Protein AF-K2EY90-F1 (afdb_monomer_lite)

pLDDT: mean 75.86, std 21.67, range [33.44, 96.56]

Radius of gyration: 27.63 Å; chains: 1; bounding box: 55×66×58 Å

Sequence (105 aa):
MIDKLTTIESKIQQLKQKKERIQNQQALFLMKEAQKILKEEFSLETALNILRDSWAASSKAQRTEWTTRANSFPISAPKTHKKAKKHNPTPEQIGKAEIPVHDHH

Structure (mmCIF, N/CA/C/O backbone):
data_AF-K2EY90-F1
#
_entry.id   AF-K2EY90-F1
#
loop_
_atom_site.group_PDB
_atom_site.id
_atom_site.type_symbol
_atom_site.label_atom_id
_atom_site.label_alt_id
_atom_site.label_comp_id
_atom_site.label_asym_id
_atom_site.label_entity_id
_atom_site.label_seq_id
_atom_site.pdbx_PDB_ins_code
_atom_site.Cartn_x
_atom_site.Cartn_y
_atom_site.Cartn_z
_atom_site.occupancy
_atom_site.B_iso_or_equiv
_atom_site.auth_seq_id
_atom_site.auth_comp_id
_atom_site.auth_asym_id
_atom_site.auth_atom_id
_atom_site.pdbx_PDB_model_num
ATOM 1 N N . MET A 1 1 ? -26.462 -2.183 29.819 1.00 61.75 1 MET A N 1
ATOM 2 C CA . MET A 1 1 ? -24.987 -2.085 29.631 1.00 61.75 1 MET A CA 1
ATOM 3 C C . MET A 1 1 ? -24.513 -2.869 28.410 1.00 61.75 1 MET A C 1
ATOM 5 O O . MET A 1 1 ? -23.668 -2.356 27.689 1.00 61.75 1 MET A O 1
ATOM 9 N N . ILE A 1 2 ? -25.096 -4.040 28.133 1.00 73.44 2 ILE A N 1
ATOM 10 C CA . ILE A 1 2 ? -24.785 -4.885 26.967 1.00 73.44 2 ILE A CA 1
ATOM 11 C C . ILE A 1 2 ? -25.029 -4.156 25.630 1.00 73.44 2 ILE A C 1
ATOM 13 O O . ILE A 1 2 ? -24.171 -4.203 24.757 1.00 73.44 2 ILE A O 1
ATOM 17 N N . ASP A 1 3 ? -26.096 -3.360 25.511 1.00 80.69 3 ASP A N 1
ATOM 18 C CA . ASP A 1 3 ? -26.421 -2.638 24.261 1.00 80.69 3 ASP A CA 1
ATOM 19 C C . ASP A 1 3 ? -25.385 -1.577 23.863 1.00 80.69 3 ASP A C 1
ATOM 21 O O . ASP A 1 3 ? -25.163 -1.285 22.686 1.00 80.69 3 ASP A O 1
ATOM 25 N N . LYS A 1 4 ? -24.704 -0.987 24.854 1.00 88.25 4 LYS A N 1
ATOM 26 C CA . LYS A 1 4 ? -23.606 -0.046 24.593 1.00 88.25 4 LYS A CA 1
ATOM 27 C C . LYS A 1 4 ? -22.384 -0.789 24.060 1.00 88.25 4 LYS A C 1
ATOM 29 O O . LYS A 1 4 ? -21.709 -0.280 23.172 1.00 88.25 4 LYS A O 1
ATOM 34 N N . LEU A 1 5 ? -22.131 -1.989 24.578 1.00 89.12 5 LEU A N 1
ATOM 35 C CA . LEU A 1 5 ? -21.018 -2.834 24.164 1.00 89.12 5 LEU A CA 1
ATOM 36 C C . LEU A 1 5 ? -21.219 -3.357 22.733 1.00 89.12 5 LEU A C 1
ATOM 38 O O . LEU A 1 5 ? -20.313 -3.242 21.913 1.00 89.12 5 LEU A O 1
ATOM 42 N N . THR A 1 6 ? -22.427 -3.817 22.392 1.00 91.88 6 THR A N 1
ATOM 43 C CA . THR A 1 6 ? -22.765 -4.255 21.024 1.00 91.88 6 THR A CA 1
ATOM 44 C C . THR A 1 6 ? -22.672 -3.106 20.017 1.00 91.88 6 THR A C 1
ATOM 46 O O . THR A 1 6 ? -22.140 -3.274 18.919 1.00 91.88 6 THR A O 1
ATOM 49 N N . THR A 1 7 ? -23.101 -1.902 20.406 1.00 93.25 7 THR A N 1
ATOM 50 C CA . THR A 1 7 ? -22.961 -0.694 19.577 1.00 93.25 7 THR A CA 1
ATOM 51 C C . THR A 1 7 ? -21.492 -0.327 19.328 1.00 93.25 7 THR A C 1
ATOM 53 O O . THR A 1 7 ? -21.140 0.115 18.231 1.00 93.25 7 THR A O 1
ATOM 56 N N . ILE A 1 8 ? -20.623 -0.488 20.331 1.00 94.31 8 ILE A N 1
ATOM 57 C CA . ILE A 1 8 ? -19.180 -0.249 20.187 1.00 94.31 8 ILE A CA 1
ATOM 58 C C . ILE A 1 8 ? -18.565 -1.269 19.225 1.00 94.31 8 ILE A C 1
ATOM 60 O O . ILE A 1 8 ? -17.852 -0.863 18.309 1.00 94.31 8 ILE A O 1
ATOM 64 N N . GLU A 1 9 ? -18.887 -2.555 19.367 1.00 94.38 9 GLU A N 1
ATOM 65 C CA . GLU A 1 9 ? -18.360 -3.604 18.485 1.00 94.38 9 GLU A CA 1
ATOM 66 C C . GLU A 1 9 ? -18.768 -3.376 17.022 1.00 94.38 9 GLU A C 1
ATOM 68 O O . GLU A 1 9 ? -17.932 -3.405 16.118 1.00 94.38 9 GLU A O 1
ATOM 73 N N . SER A 1 10 ? -20.034 -3.021 16.786 1.00 95.12 10 SER A N 1
ATOM 74 C CA . SER A 1 10 ? -20.526 -2.665 15.451 1.00 95.12 10 SER A CA 1
ATOM 75 C C . SER A 1 10 ? -19.739 -1.495 14.839 1.00 95.12 10 SER A C 1
ATOM 77 O O . SER A 1 10 ? -19.313 -1.555 13.683 1.00 95.12 10 SER A O 1
ATOM 79 N N . LYS A 1 11 ? -19.454 -0.447 15.625 1.00 95.69 11 LYS A N 1
ATOM 80 C CA . LYS A 1 11 ? -18.620 0.678 15.169 1.00 95.69 11 LYS A CA 1
ATOM 81 C C . LYS A 1 11 ? -17.184 0.259 14.873 1.00 95.69 11 LYS A C 1
ATOM 83 O O . LYS A 1 11 ? -16.614 0.738 13.894 1.00 95.69 11 LYS A O 1
ATOM 88 N N . ILE A 1 12 ? -16.595 -0.628 15.674 1.00 95.69 12 ILE A N 1
ATOM 89 C CA . ILE A 1 12 ? -15.251 -1.162 15.420 1.00 95.69 12 ILE A CA 1
ATOM 90 C C . ILE A 1 12 ? -15.225 -1.901 14.079 1.00 95.69 12 ILE A C 1
ATOM 92 O O . ILE A 1 12 ? -14.327 -1.662 13.270 1.00 95.69 12 ILE A O 1
ATOM 96 N N . GLN A 1 13 ? -16.223 -2.743 13.805 1.00 96.56 13 GLN A N 1
ATOM 97 C CA . GLN A 1 13 ? -16.332 -3.445 12.526 1.00 96.56 13 GLN A CA 1
ATOM 98 C C . GLN A 1 13 ? -16.468 -2.477 11.346 1.00 96.56 13 GLN A C 1
ATOM 100 O O . GLN A 1 13 ? -15.726 -2.593 10.369 1.00 96.56 13 GLN A O 1
ATOM 105 N N . GLN A 1 14 ? -17.334 -1.467 11.457 1.00 95.62 14 GLN A N 1
ATOM 106 C CA . GLN A 1 14 ? -17.488 -0.440 10.421 1.00 95.62 14 GLN A CA 1
ATOM 107 C C . GLN A 1 14 ? -16.182 0.325 10.161 1.00 95.62 14 GLN A C 1
ATOM 109 O O . GLN A 1 14 ? -15.829 0.592 9.011 1.00 95.62 14 GLN A O 1
ATOM 114 N N . LEU A 1 15 ? -15.432 0.663 11.214 1.00 95.88 15 LEU A N 1
ATOM 115 C CA . LEU A 1 15 ? -14.141 1.338 11.079 1.00 95.88 15 LEU A CA 1
ATOM 116 C C . LEU A 1 15 ? -13.092 0.446 10.405 1.00 95.88 15 LEU A C 1
ATOM 118 O O . LEU A 1 15 ? -12.345 0.939 9.558 1.00 95.88 15 LEU A O 1
ATOM 122 N N . LYS A 1 16 ? -13.056 -0.854 10.723 1.00 94.25 16 LYS A N 1
ATOM 123 C CA . LYS A 1 16 ? -12.170 -1.826 10.060 1.00 94.25 16 LYS A CA 1
ATOM 124 C C . LYS A 1 16 ? -12.476 -1.929 8.564 1.00 94.25 16 LYS A C 1
ATOM 126 O O . LYS A 1 16 ? -11.566 -1.762 7.758 1.00 94.25 16 LYS A O 1
ATOM 131 N N . GLN A 1 17 ? -13.748 -2.085 8.197 1.00 95.12 17 GLN A N 1
ATOM 132 C CA . GLN A 1 17 ? -14.178 -2.129 6.793 1.00 95.12 17 GLN A CA 1
ATOM 133 C C . GLN A 1 17 ? -13.839 -0.832 6.049 1.00 95.12 17 GLN A C 1
ATOM 135 O O . GLN A 1 17 ? -13.352 -0.852 4.918 1.00 95.12 17 GLN A O 1
ATOM 140 N N . LYS A 1 18 ? -14.052 0.326 6.688 1.00 95.12 18 LYS A N 1
ATOM 141 C CA . LYS A 1 18 ? -13.691 1.620 6.099 1.00 95.12 18 LYS A CA 1
ATOM 142 C C . LYS A 1 18 ? -12.182 1.736 5.878 1.00 95.12 18 LYS A C 1
ATOM 144 O O . LYS A 1 18 ? -11.770 2.231 4.830 1.00 95.12 18 LYS A O 1
ATOM 149 N N . LYS A 1 19 ? -11.368 1.288 6.839 1.00 92.31 19 LYS A N 1
ATOM 150 C CA . LYS A 1 19 ? -9.904 1.269 6.722 1.00 92.31 19 LYS A CA 1
ATOM 151 C C . LYS A 1 19 ? -9.466 0.412 5.536 1.00 92.31 19 LYS A C 1
ATOM 153 O O . LYS A 1 19 ? -8.721 0.901 4.694 1.00 92.31 19 LYS A O 1
ATOM 158 N N . GLU A 1 20 ? -9.971 -0.812 5.445 1.00 93.81 20 GLU A N 1
ATOM 159 C CA . GLU A 1 20 ? -9.660 -1.734 4.350 1.00 93.81 20 GLU A CA 1
ATOM 160 C C . GLU A 1 20 ? -10.039 -1.139 2.988 1.00 93.81 20 GLU A C 1
ATOM 162 O O . GLU A 1 20 ? -9.228 -1.113 2.065 1.00 93.81 20 GLU A O 1
ATOM 167 N N . ARG A 1 21 ? -11.237 -0.552 2.874 1.00 94.44 21 ARG A N 1
ATOM 168 C CA . ARG A 1 21 ? -11.671 0.118 1.642 1.00 94.44 21 ARG A CA 1
ATOM 169 C C . ARG A 1 21 ? -10.712 1.229 1.214 1.00 94.44 21 ARG A C 1
ATOM 171 O O . ARG A 1 21 ? -10.403 1.333 0.030 1.00 94.44 21 ARG A O 1
ATOM 178 N N . ILE A 1 22 ? -10.259 2.060 2.154 1.00 92.81 22 ILE A N 1
ATOM 179 C CA . ILE A 1 22 ? -9.307 3.143 1.867 1.00 92.81 22 ILE A CA 1
ATOM 180 C C . ILE A 1 22 ? -7.969 2.563 1.399 1.00 92.81 22 ILE A C 1
ATOM 182 O O . ILE A 1 22 ? -7.430 3.023 0.395 1.00 92.81 22 ILE A O 1
ATOM 186 N N . GLN A 1 23 ? -7.465 1.530 2.077 1.00 88.88 23 GLN A N 1
ATOM 187 C CA . GLN A 1 23 ? -6.217 0.861 1.699 1.00 88.88 23 GLN A CA 1
ATOM 188 C C . GLN A 1 23 ? -6.305 0.263 0.289 1.00 88.88 23 GLN A C 1
ATOM 190 O O . GLN A 1 23 ? -5.406 0.475 -0.522 1.00 88.88 23 GLN A O 1
ATOM 195 N N . ASN A 1 24 ? -7.421 -0.385 -0.051 1.00 91.06 24 ASN A N 1
ATOM 196 C CA . ASN A 1 24 ? -7.652 -0.935 -1.388 1.00 91.06 24 ASN A CA 1
ATOM 197 C C . ASN A 1 24 ? -7.702 0.160 -2.461 1.00 91.06 24 ASN A C 1
ATOM 199 O O . ASN A 1 24 ? -7.116 0.011 -3.531 1.00 91.06 24 ASN A O 1
ATOM 203 N N . GLN A 1 25 ? -8.360 1.289 -2.182 1.00 93.19 25 GLN A N 1
ATOM 204 C CA . GLN A 1 25 ? -8.391 2.427 -3.106 1.00 93.19 25 GLN A CA 1
ATOM 205 C C . GLN A 1 25 ? -6.996 3.016 -3.344 1.00 93.19 25 GLN A C 1
ATOM 207 O O . GLN A 1 25 ? -6.658 3.345 -4.481 1.00 93.19 25 GLN A O 1
ATOM 212 N N . GLN A 1 26 ? -6.177 3.117 -2.297 1.00 88.94 26 GLN A N 1
ATOM 213 C CA . GLN A 1 26 ? -4.794 3.580 -2.407 1.00 88.94 26 GLN A CA 1
ATOM 214 C C . GLN A 1 26 ? -3.930 2.601 -3.206 1.00 88.94 26 GLN A C 1
ATOM 216 O O . GLN A 1 26 ? -3.207 3.028 -4.103 1.00 88.94 26 GLN A O 1
ATOM 221 N N . ALA A 1 27 ? -4.044 1.298 -2.939 1.00 88.62 27 ALA A N 1
ATOM 222 C CA . ALA A 1 27 ? -3.324 0.268 -3.683 1.00 88.62 27 ALA A CA 1
ATOM 223 C C . ALA A 1 27 ? -3.683 0.295 -5.177 1.00 88.62 27 ALA A C 1
ATOM 225 O O . ALA A 1 27 ? -2.795 0.299 -6.026 1.00 88.62 27 ALA A O 1
ATOM 226 N N . LEU A 1 28 ? -4.975 0.409 -5.506 1.00 90.69 28 LEU A N 1
ATOM 227 C CA . LEU A 1 28 ? -5.437 0.545 -6.890 1.00 90.69 28 LEU A CA 1
ATOM 228 C C . LEU A 1 28 ? -4.889 1.803 -7.566 1.00 90.69 28 LEU A C 1
ATOM 230 O O . LEU A 1 28 ? -4.527 1.757 -8.740 1.00 90.69 28 LEU A O 1
ATOM 234 N N . PHE A 1 29 ? -4.837 2.926 -6.848 1.00 90.56 29 PHE A N 1
ATOM 235 C CA . PHE A 1 29 ? -4.263 4.159 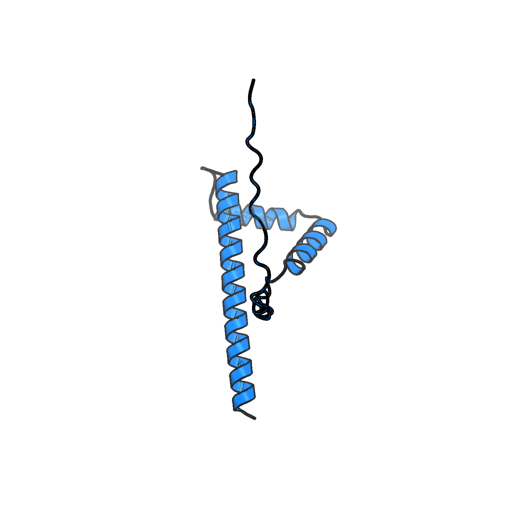-7.377 1.00 90.56 29 PHE A CA 1
ATOM 236 C C . PHE A 1 29 ? -2.772 3.987 -7.690 1.00 90.56 29 PHE A C 1
ATOM 238 O O . PHE A 1 29 ? -2.351 4.261 -8.810 1.00 90.56 29 PHE A O 1
ATOM 245 N N . LEU A 1 30 ? -1.996 3.457 -6.743 1.00 87.56 30 LEU A N 1
ATOM 246 C CA . LEU A 1 30 ? -0.566 3.205 -6.930 1.00 87.56 30 LEU A CA 1
ATOM 247 C C . LEU A 1 30 ? -0.297 2.232 -8.080 1.00 87.56 30 LEU A C 1
ATOM 249 O O . LEU A 1 30 ? 0.606 2.466 -8.877 1.00 87.56 30 LEU A O 1
ATOM 253 N N . MET A 1 31 ? -1.107 1.181 -8.211 1.00 87.44 31 MET A N 1
ATOM 254 C CA . MET A 1 31 ? -0.993 0.221 -9.307 1.00 87.44 31 MET A CA 1
ATOM 255 C C . MET A 1 31 ? -1.223 0.884 -10.668 1.00 87.44 31 MET A C 1
ATOM 257 O O . MET A 1 31 ? -0.464 0.641 -11.601 1.00 87.44 31 MET A O 1
ATOM 261 N N . LYS A 1 32 ? -2.226 1.765 -10.780 1.00 90.00 32 LYS A N 1
ATOM 262 C CA . LYS A 1 32 ? -2.469 2.533 -12.010 1.00 90.00 32 LYS A CA 1
ATOM 263 C C . LYS A 1 32 ? -1.305 3.459 -12.346 1.00 90.00 32 LYS A C 1
ATOM 265 O O . LYS A 1 32 ? -0.960 3.583 -13.515 1.00 90.00 32 LYS A O 1
ATOM 270 N N . GLU A 1 33 ? -0.699 4.101 -11.352 1.00 90.25 33 GLU A N 1
ATOM 271 C CA . GLU A 1 33 ? 0.479 4.944 -11.579 1.00 90.25 33 GLU A CA 1
ATOM 272 C C . GLU A 1 33 ? 1.698 4.115 -12.002 1.00 90.25 33 GLU A C 1
ATOM 274 O O . GLU A 1 33 ? 2.357 4.460 -12.980 1.00 90.25 33 GLU A O 1
ATOM 279 N N . ALA A 1 34 ? 1.947 2.972 -11.359 1.00 88.06 34 ALA A N 1
ATOM 280 C CA . ALA A 1 34 ? 2.997 2.044 -11.777 1.00 88.06 34 ALA A CA 1
ATOM 281 C C . ALA A 1 34 ? 2.780 1.559 -13.221 1.00 88.06 34 ALA A C 1
ATOM 283 O O . ALA A 1 34 ? 3.715 1.561 -14.019 1.00 88.06 34 ALA A O 1
ATOM 284 N N . GLN A 1 35 ? 1.538 1.230 -13.588 1.00 89.00 35 GLN A N 1
ATOM 285 C CA . GLN A 1 35 ? 1.178 0.856 -14.954 1.00 89.00 35 GLN A CA 1
ATOM 286 C C . GLN A 1 35 ? 1.416 1.995 -15.952 1.00 89.00 35 GLN A C 1
ATOM 288 O O . GLN A 1 35 ? 1.904 1.747 -17.047 1.00 89.00 35 GLN A O 1
ATOM 293 N N . LYS A 1 36 ? 1.126 3.252 -15.600 1.00 91.25 36 LYS A N 1
ATOM 294 C CA . LYS A 1 36 ? 1.423 4.399 -16.477 1.00 91.25 36 LYS A CA 1
ATOM 295 C C . LYS A 1 36 ? 2.921 4.597 -16.702 1.00 91.25 36 LYS A C 1
ATOM 297 O O . LYS A 1 36 ? 3.316 4.967 -17.804 1.00 91.25 36 LYS A O 1
ATOM 302 N N . ILE A 1 37 ? 3.731 4.388 -15.664 1.00 89.06 37 ILE A N 1
ATOM 303 C CA . ILE A 1 37 ? 5.188 4.561 -15.723 1.00 89.06 37 ILE A CA 1
ATOM 304 C C . ILE A 1 37 ? 5.819 3.451 -16.566 1.00 89.06 37 ILE A C 1
ATOM 306 O O . ILE A 1 37 ? 6.629 3.737 -17.444 1.00 89.06 37 ILE A O 1
ATOM 310 N N . LEU A 1 38 ? 5.428 2.200 -16.312 1.00 86.62 38 LEU A N 1
ATOM 311 C CA . LEU A 1 38 ? 6.026 1.018 -16.938 1.00 86.62 38 LEU A CA 1
ATOM 312 C C . LEU A 1 38 ? 5.381 0.652 -18.286 1.00 86.62 38 LEU A C 1
ATOM 314 O O . LEU A 1 38 ? 5.997 -0.040 -19.088 1.00 86.62 38 LEU A O 1
ATOM 318 N N . LYS A 1 39 ? 4.174 1.158 -18.570 1.00 89.88 39 LYS A N 1
ATOM 319 C CA . LYS A 1 39 ? 3.413 0.945 -19.812 1.00 89.88 39 LYS A CA 1
ATOM 320 C C . LYS A 1 39 ? 3.293 -0.541 -20.171 1.00 89.88 39 LYS A C 1
ATOM 322 O O . LYS A 1 39 ? 2.625 -1.279 -19.456 1.00 89.88 39 LYS A O 1
ATOM 327 N N . GLU A 1 40 ? 3.903 -0.955 -21.279 1.00 87.50 40 GLU A N 1
ATOM 328 C CA . GLU A 1 40 ? 3.853 -2.317 -21.824 1.00 87.50 40 GLU A CA 1
ATOM 329 C C . GLU A 1 40 ? 4.697 -3.302 -21.004 1.00 87.50 40 GLU A C 1
ATOM 331 O O . GLU A 1 40 ? 4.359 -4.477 -20.929 1.00 87.50 40 GLU A O 1
ATOM 336 N N . GLU A 1 41 ? 5.715 -2.806 -20.294 1.00 86.00 41 GLU A N 1
ATOM 337 C CA . GLU A 1 41 ? 6.565 -3.591 -19.387 1.00 86.00 41 GLU A CA 1
ATOM 338 C C . GLU A 1 41 ? 5.926 -3.773 -18.000 1.00 86.00 41 GLU A C 1
ATOM 340 O O . GLU A 1 41 ? 6.523 -4.329 -17.070 1.00 86.00 41 GLU A O 1
ATOM 345 N N . PHE A 1 42 ? 4.707 -3.257 -17.810 1.00 87.81 42 PHE A N 1
ATOM 346 C CA . PHE A 1 42 ? 3.999 -3.436 -16.559 1.00 87.81 42 PHE A CA 1
ATOM 347 C C . PHE A 1 42 ? 3.561 -4.891 -16.397 1.00 87.81 42 PHE A C 1
ATOM 349 O O . PHE A 1 42 ? 2.724 -5.407 -17.135 1.00 87.81 42 PHE A O 1
ATOM 356 N N . SER A 1 43 ? 4.027 -5.507 -15.317 1.00 89.06 43 SER A N 1
ATOM 357 C CA . SER A 1 43 ? 3.398 -6.685 -14.739 1.00 89.06 43 SER A CA 1
ATOM 358 C C . SER A 1 43 ? 3.194 -6.458 -13.243 1.00 89.06 43 SER A C 1
ATOM 360 O O . SER A 1 43 ? 3.923 -5.689 -12.604 1.00 89.06 43 SER A O 1
ATOM 362 N N . LEU A 1 44 ? 2.200 -7.135 -12.664 1.00 84.81 44 LEU A N 1
ATOM 363 C CA . LEU A 1 44 ? 1.978 -7.088 -11.218 1.00 84.81 44 LEU A CA 1
ATOM 364 C C . LEU A 1 44 ? 3.223 -7.566 -10.457 1.00 84.81 44 LEU A C 1
ATOM 366 O O . LEU A 1 4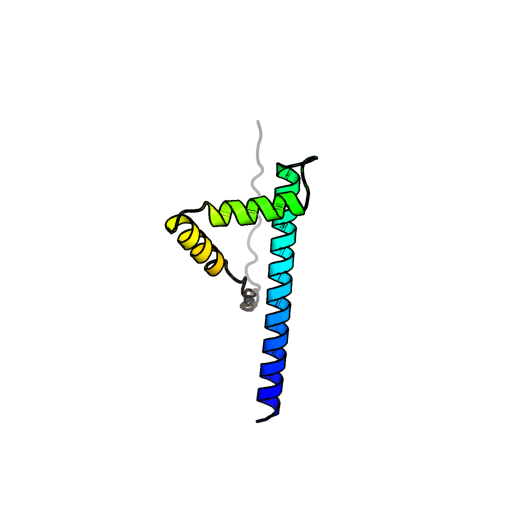4 ? 3.596 -6.972 -9.449 1.00 84.81 44 LEU A O 1
ATOM 370 N N . GLU A 1 45 ? 3.885 -8.603 -10.968 1.00 90.12 45 GLU A N 1
ATOM 371 C CA . GLU A 1 45 ? 5.117 -9.143 -10.399 1.00 90.12 45 GLU A CA 1
ATOM 372 C C . GLU A 1 45 ? 6.248 -8.106 -10.410 1.00 90.12 45 GLU A C 1
ATOM 374 O O . GLU A 1 45 ? 6.877 -7.872 -9.378 1.00 90.12 45 GLU A O 1
ATOM 379 N N . THR A 1 46 ? 6.446 -7.404 -11.528 1.00 86.81 46 THR A N 1
ATOM 380 C CA . THR A 1 46 ? 7.438 -6.326 -11.648 1.00 86.81 46 THR A CA 1
ATOM 381 C C . THR A 1 46 ? 7.162 -5.209 -10.641 1.00 86.81 46 THR A C 1
ATOM 383 O O . THR A 1 46 ? 8.073 -4.767 -9.944 1.00 86.81 46 THR A O 1
ATOM 386 N N . ALA A 1 47 ? 5.904 -4.776 -10.504 1.00 87.25 47 ALA A N 1
ATOM 387 C CA . ALA A 1 47 ? 5.532 -3.735 -9.546 1.00 87.25 47 ALA A CA 1
ATOM 388 C C . ALA A 1 47 ? 5.797 -4.156 -8.089 1.00 87.25 47 ALA A C 1
ATOM 390 O O . ALA A 1 47 ? 6.325 -3.368 -7.301 1.00 87.25 47 ALA A O 1
ATOM 391 N N . LEU A 1 48 ? 5.470 -5.402 -7.731 1.00 89.25 48 LEU A N 1
ATOM 392 C CA . LEU A 1 48 ? 5.730 -5.944 -6.394 1.00 89.25 48 LEU A CA 1
ATOM 393 C C . LEU A 1 48 ? 7.230 -6.076 -6.108 1.00 89.25 48 LEU A C 1
ATOM 395 O O . LEU A 1 48 ? 7.674 -5.714 -5.016 1.00 89.25 48 LEU A O 1
ATOM 399 N N . ASN A 1 49 ? 8.012 -6.531 -7.088 1.00 91.94 49 ASN A N 1
ATOM 400 C CA . ASN A 1 49 ? 9.465 -6.625 -6.970 1.00 91.94 49 ASN A CA 1
ATOM 401 C C . ASN A 1 49 ? 10.097 -5.242 -6.782 1.00 91.94 49 ASN A C 1
ATOM 403 O O . ASN A 1 49 ? 10.865 -5.059 -5.842 1.00 91.94 49 ASN A O 1
ATOM 407 N N . ILE A 1 50 ? 9.693 -4.235 -7.565 1.00 89.62 50 ILE A N 1
ATOM 408 C CA . ILE A 1 50 ? 10.175 -2.855 -7.394 1.00 89.62 50 ILE A CA 1
ATOM 409 C C . ILE A 1 50 ? 9.870 -2.336 -5.988 1.00 89.62 50 ILE A C 1
ATOM 411 O O . ILE A 1 50 ? 10.746 -1.743 -5.361 1.00 89.62 50 ILE A O 1
ATOM 415 N N . LEU A 1 51 ? 8.659 -2.553 -5.465 1.00 89.31 51 LEU A N 1
ATOM 416 C CA . LEU A 1 51 ? 8.296 -2.111 -4.113 1.00 89.31 51 LEU A CA 1
ATOM 417 C C . LEU A 1 51 ? 9.162 -2.782 -3.042 1.00 89.31 51 LEU A C 1
ATOM 419 O O . LEU A 1 51 ? 9.679 -2.103 -2.149 1.00 89.31 51 LEU A O 1
ATOM 423 N N . ARG A 1 52 ? 9.341 -4.104 -3.140 1.00 93.19 52 ARG A N 1
ATOM 424 C CA . ARG A 1 52 ? 10.180 -4.881 -2.222 1.00 93.19 52 ARG A CA 1
ATOM 425 C C . ARG A 1 52 ? 11.626 -4.400 -2.263 1.00 93.19 52 ARG A C 1
ATOM 427 O O . ARG A 1 52 ? 12.211 -4.128 -1.215 1.00 93.19 52 ARG A O 1
ATOM 434 N N . ASP A 1 53 ? 12.180 -4.274 -3.459 1.00 94.56 53 ASP A N 1
ATOM 435 C CA . ASP A 1 53 ? 13.588 -3.961 -3.663 1.00 94.56 53 ASP A CA 1
ATOM 436 C C . ASP A 1 53 ? 13.871 -2.501 -3.281 1.00 94.56 53 ASP A C 1
ATOM 438 O O . ASP A 1 53 ? 14.855 -2.224 -2.598 1.00 94.56 53 ASP A O 1
ATOM 442 N N . SER A 1 54 ? 12.950 -1.579 -3.584 1.00 92.44 54 SER A N 1
ATOM 443 C CA . SER A 1 54 ? 13.020 -0.180 -3.136 1.00 92.44 54 SER A CA 1
ATOM 444 C C . SER A 1 54 ? 13.010 -0.071 -1.613 1.00 92.44 54 SER A C 1
ATOM 446 O O . SER A 1 54 ? 13.766 0.713 -1.039 1.00 92.44 54 SER A O 1
ATOM 448 N N . TRP A 1 55 ? 12.186 -0.870 -0.929 1.00 92.88 55 TRP A N 1
ATOM 449 C CA . TRP A 1 55 ? 12.177 -0.904 0.532 1.00 92.88 55 TRP A CA 1
ATOM 450 C C . TRP A 1 55 ? 13.472 -1.495 1.099 1.00 92.88 55 TRP A C 1
ATOM 452 O O . TRP A 1 55 ? 14.046 -0.932 2.033 1.00 92.88 55 TRP A O 1
ATOM 462 N N . ALA A 1 56 ? 13.962 -2.596 0.532 1.00 94.81 56 ALA A N 1
ATOM 463 C CA . ALA A 1 56 ? 15.192 -3.245 0.977 1.00 94.81 56 ALA A CA 1
ATOM 464 C C . ALA A 1 56 ? 16.430 -2.352 0.779 1.00 94.81 56 ALA A C 1
ATOM 466 O O . ALA A 1 56 ? 17.258 -2.249 1.685 1.00 94.81 56 ALA A O 1
ATOM 467 N N . ALA A 1 57 ? 16.519 -1.667 -0.363 1.00 95.38 57 ALA A N 1
ATOM 468 C CA . ALA A 1 57 ? 17.621 -0.773 -0.714 1.00 95.38 57 ALA A CA 1
ATOM 469 C C . ALA A 1 57 ? 17.559 0.589 -0.000 1.00 95.38 57 ALA A C 1
ATOM 471 O O . ALA A 1 57 ? 18.550 1.317 0.040 1.00 95.38 57 ALA A O 1
ATOM 472 N N . SER A 1 58 ? 16.409 0.956 0.569 1.00 94.56 58 SER A N 1
ATOM 473 C CA . SER A 1 58 ? 16.245 2.254 1.220 1.00 94.56 58 SER A CA 1
ATOM 474 C C . SER A 1 58 ? 17.038 2.383 2.528 1.00 94.56 58 SER A C 1
ATOM 476 O O . SER A 1 58 ? 17.130 1.476 3.370 1.00 94.56 58 SER A O 1
ATOM 478 N N . SER A 1 59 ? 17.579 3.580 2.746 1.00 95.44 59 SER A N 1
ATOM 479 C CA . SER A 1 59 ? 18.256 3.934 3.992 1.00 95.44 59 SER A CA 1
ATOM 480 C C . SER A 1 59 ? 17.288 3.941 5.183 1.00 95.44 59 SER A C 1
ATOM 482 O O . SER A 1 59 ? 16.065 4.043 5.041 1.00 95.44 59 SER A O 1
ATOM 484 N N . LYS A 1 60 ? 17.831 3.873 6.404 1.00 94.50 60 LYS A N 1
ATOM 485 C CA . LYS A 1 60 ? 17.028 3.998 7.632 1.00 94.50 60 LYS A CA 1
ATOM 486 C C . LYS A 1 60 ? 16.276 5.335 7.689 1.00 94.50 60 LYS A C 1
ATOM 488 O O . LYS A 1 60 ? 15.127 5.365 8.128 1.00 94.50 60 LYS A O 1
ATOM 493 N N . ALA A 1 61 ? 16.898 6.418 7.218 1.00 94.44 61 ALA A N 1
ATOM 494 C CA . ALA A 1 61 ? 16.279 7.740 7.158 1.00 94.44 61 ALA A CA 1
ATOM 495 C C . ALA A 1 61 ? 15.063 7.749 6.220 1.00 94.44 61 ALA A C 1
ATOM 497 O O . ALA A 1 61 ? 13.980 8.146 6.641 1.00 94.44 61 ALA A O 1
ATOM 498 N N . GLN A 1 62 ? 15.207 7.204 5.007 1.00 93.94 62 GLN A N 1
ATOM 499 C CA . GLN A 1 62 ? 14.109 7.098 4.038 1.00 93.94 62 GLN A CA 1
ATOM 500 C C . GLN A 1 62 ? 12.951 6.250 4.574 1.00 93.94 62 GLN A C 1
ATOM 502 O O . GLN A 1 62 ? 11.803 6.680 4.522 1.00 93.94 62 GLN A O 1
ATOM 507 N N . ARG A 1 63 ? 13.231 5.088 5.180 1.00 93.56 63 ARG A N 1
ATOM 508 C CA . ARG A 1 63 ? 12.173 4.256 5.787 1.00 93.56 63 ARG A CA 1
ATOM 509 C C . ARG A 1 63 ? 11.445 4.971 6.912 1.00 93.56 63 ARG A C 1
ATOM 511 O O . ARG A 1 63 ? 10.225 4.861 7.019 1.00 93.56 63 ARG A O 1
ATOM 518 N N . THR A 1 64 ? 12.179 5.709 7.742 1.00 93.12 64 THR A N 1
ATOM 519 C CA . THR A 1 64 ? 11.596 6.478 8.848 1.00 93.12 64 THR A CA 1
ATOM 520 C C . THR A 1 64 ? 10.708 7.597 8.313 1.00 93.12 64 THR A C 1
ATOM 522 O O . THR A 1 64 ? 9.581 7.766 8.779 1.00 93.12 64 THR A O 1
ATOM 525 N N . GLU A 1 65 ? 11.171 8.315 7.291 1.00 93.56 65 GLU A N 1
ATOM 526 C CA . GLU A 1 65 ? 10.401 9.360 6.622 1.00 93.56 65 GLU A CA 1
ATOM 527 C C . GLU A 1 65 ? 9.118 8.796 6.000 1.00 93.56 65 GLU A C 1
ATOM 529 O O . GLU A 1 65 ? 8.030 9.310 6.260 1.00 93.56 65 GLU A O 1
ATOM 534 N N . TRP A 1 66 ? 9.213 7.714 5.226 1.00 90.62 66 TRP A N 1
ATOM 535 C CA . TRP A 1 66 ? 8.057 7.092 4.578 1.00 90.62 66 TRP A CA 1
ATOM 536 C C . TRP A 1 66 ? 7.050 6.561 5.595 1.00 90.62 66 TRP A C 1
ATOM 538 O O . TRP A 1 66 ? 5.852 6.787 5.441 1.00 90.62 66 TRP A O 1
ATOM 548 N N . THR A 1 67 ? 7.528 5.932 6.671 1.00 90.06 67 THR A N 1
ATOM 549 C CA . THR A 1 67 ? 6.671 5.455 7.767 1.00 90.06 67 THR A CA 1
ATOM 550 C C . THR A 1 67 ? 5.969 6.623 8.459 1.00 90.06 67 THR A C 1
ATOM 552 O O . THR A 1 67 ? 4.773 6.558 8.736 1.00 90.06 67 THR A O 1
ATOM 555 N N . THR A 1 68 ? 6.685 7.726 8.689 1.00 90.50 68 THR A N 1
ATOM 556 C CA . THR A 1 68 ? 6.108 8.940 9.278 1.00 90.50 68 THR A CA 1
ATOM 557 C C . THR A 1 68 ? 5.023 9.509 8.370 1.00 90.50 68 THR A C 1
ATOM 559 O O . THR A 1 68 ? 3.901 9.713 8.822 1.00 90.50 68 THR A O 1
ATOM 562 N N . ARG A 1 69 ? 5.304 9.669 7.071 1.00 84.50 69 ARG A N 1
ATOM 563 C CA . ARG A 1 69 ? 4.324 10.158 6.090 1.00 84.50 69 ARG A CA 1
ATOM 564 C C . ARG A 1 69 ? 3.106 9.239 5.978 1.00 84.50 69 ARG A C 1
ATOM 566 O O . ARG A 1 69 ? 1.990 9.742 5.900 1.00 84.50 69 ARG A O 1
ATOM 573 N N . ALA A 1 70 ? 3.294 7.919 6.025 1.00 79.50 70 ALA A N 1
ATOM 574 C CA . ALA A 1 70 ? 2.197 6.951 6.022 1.00 79.50 70 ALA A CA 1
ATOM 575 C C . ALA A 1 70 ? 1.268 7.125 7.237 1.00 79.50 70 ALA A C 1
ATOM 577 O O . ALA A 1 70 ? 0.050 7.045 7.097 1.00 79.50 70 ALA A O 1
ATOM 578 N N . ASN A 1 71 ? 1.831 7.436 8.408 1.00 76.88 71 ASN A N 1
ATOM 579 C CA . ASN A 1 71 ? 1.068 7.700 9.631 1.00 76.88 71 ASN A CA 1
ATOM 580 C C . ASN A 1 71 ? 0.452 9.108 9.669 1.00 76.88 71 ASN A C 1
ATOM 582 O O . ASN A 1 71 ? -0.543 9.326 10.357 1.00 76.88 71 ASN A O 1
ATOM 586 N N . SER A 1 72 ? 1.033 10.066 8.942 1.00 70.56 72 SER A N 1
ATOM 587 C CA . SER A 1 72 ? 0.549 11.448 8.847 1.00 70.56 72 SER A CA 1
ATOM 588 C C . SER A 1 72 ? -0.521 11.663 7.778 1.00 70.56 72 SER A C 1
ATOM 590 O O . SER A 1 72 ? -1.061 12.766 7.696 1.00 70.56 72 SER A O 1
ATOM 592 N N . PHE A 1 73 ? -0.850 10.657 6.959 1.00 57.12 73 PHE A N 1
ATOM 593 C CA . PHE A 1 73 ? -1.942 10.790 5.999 1.00 57.12 73 PHE A CA 1
ATOM 594 C C . PHE A 1 73 ? -3.244 11.074 6.758 1.00 57.12 73 PHE A C 1
ATOM 596 O O . PHE A 1 73 ? -3.678 10.238 7.558 1.00 57.12 73 PHE A O 1
ATOM 603 N N . PRO A 1 74 ? -3.891 12.233 6.536 1.00 55.00 74 PRO A N 1
ATOM 604 C CA . PRO A 1 74 ? -5.118 12.546 7.233 1.00 55.00 74 PRO A CA 1
ATOM 605 C C . PRO A 1 74 ? -6.159 11.519 6.803 1.00 55.00 74 PRO A C 1
ATOM 607 O O . PRO A 1 74 ? -6.619 11.509 5.660 1.00 55.00 74 PRO A O 1
ATOM 610 N N . ILE A 1 75 ? -6.565 10.661 7.742 1.00 57.06 75 ILE A N 1
ATOM 611 C CA . ILE A 1 75 ? -7.888 10.051 7.693 1.00 57.06 75 ILE A CA 1
ATOM 612 C C . ILE A 1 75 ? -8.805 11.254 7.553 1.00 57.06 75 ILE A C 1
ATOM 614 O O . ILE A 1 75 ? -8.903 12.046 8.489 1.00 57.06 75 ILE A O 1
ATOM 618 N N . SER A 1 76 ? -9.385 11.462 6.369 1.00 49.12 76 SER A N 1
ATOM 619 C CA . SER A 1 76 ? -10.384 12.501 6.168 1.00 49.12 76 SER A CA 1
ATOM 620 C C . SER A 1 76 ? -11.523 12.178 7.129 1.00 49.12 76 SER A C 1
ATOM 622 O O . SER A 1 76 ? -12.400 11.351 6.859 1.00 49.12 76 SER A O 1
ATOM 624 N N . ALA A 1 77 ? -11.432 12.740 8.332 1.00 54.16 77 ALA A N 1
ATOM 625 C CA . ALA A 1 77 ? -12.518 12.763 9.271 1.00 54.16 77 ALA A CA 1
ATOM 626 C C . ALA A 1 77 ? -13.624 13.511 8.529 1.00 54.16 77 ALA A C 1
ATOM 628 O O . ALA A 1 77 ? -13.348 14.572 7.954 1.00 54.16 77 ALA A O 1
ATOM 629 N N . PRO A 1 78 ? -14.841 12.948 8.450 1.00 48.72 78 PRO A N 1
ATOM 630 C CA . PRO A 1 78 ? -15.932 13.634 7.789 1.00 48.72 78 PRO A CA 1
ATOM 631 C C . PRO A 1 78 ? -16.025 15.017 8.421 1.00 48.72 78 PRO A C 1
ATOM 633 O O . PRO A 1 78 ? -16.168 15.126 9.641 1.00 48.72 78 PRO A O 1
ATOM 636 N N . LYS A 1 79 ? -15.866 16.060 7.597 1.00 48.44 79 LYS A N 1
ATOM 637 C CA . LYS A 1 79 ? -16.109 17.438 8.009 1.00 48.44 79 LYS A CA 1
ATOM 638 C C . LYS A 1 79 ? -17.496 17.424 8.630 1.00 48.44 79 LYS A C 1
ATOM 640 O O . LYS A 1 79 ? -18.487 17.224 7.931 1.00 48.44 79 LYS A O 1
ATOM 645 N N . THR A 1 80 ? -17.573 17.553 9.949 1.00 45.84 80 THR A N 1
ATOM 646 C CA . THR A 1 80 ? -18.839 17.811 10.608 1.00 45.84 80 THR A CA 1
ATOM 647 C C . THR A 1 80 ? -19.326 19.113 10.001 1.00 45.84 80 THR A C 1
ATOM 649 O O . THR A 1 80 ? -18.731 20.171 10.204 1.00 45.84 80 THR A O 1
ATOM 652 N N . HIS A 1 81 ? -20.360 19.023 9.164 1.00 47.72 81 HIS A N 1
ATOM 653 C CA . HIS A 1 81 ? -21.098 20.185 8.714 1.00 47.72 81 HIS A CA 1
ATOM 654 C C . HIS A 1 81 ? -21.618 20.860 9.982 1.00 47.72 81 HIS A C 1
ATOM 656 O O . HIS A 1 81 ? -22.640 20.462 10.542 1.00 47.72 81 HIS A O 1
ATOM 662 N N . LYS A 1 82 ? -20.878 21.855 10.485 1.00 47.44 82 LYS A N 1
ATOM 663 C CA . LYS A 1 82 ? -21.422 22.830 11.418 1.00 47.44 82 LYS A CA 1
ATOM 664 C C . LYS A 1 82 ? -22.622 23.408 10.686 1.00 47.44 82 LYS A C 1
ATOM 666 O O . LYS A 1 82 ? -22.453 24.052 9.653 1.00 47.44 82 LYS A O 1
ATOM 671 N N . LYS A 1 83 ? -23.824 23.067 11.158 1.00 44.25 83 LYS A N 1
ATOM 672 C CA . LYS A 1 83 ? -25.077 23.602 10.635 1.00 44.25 83 LYS A CA 1
ATOM 673 C C . LYS A 1 83 ? -24.902 25.113 10.533 1.00 44.25 83 LYS A C 1
ATOM 675 O O . LYS A 1 83 ? -24.706 25.770 11.555 1.00 44.25 83 LYS A O 1
ATOM 680 N N . ALA A 1 84 ? -24.929 25.640 9.312 1.00 44.25 84 ALA A N 1
ATOM 681 C CA . ALA A 1 84 ? -25.087 27.064 9.105 1.00 44.25 84 ALA A CA 1
ATOM 682 C C . ALA A 1 84 ? -26.361 27.461 9.858 1.00 44.25 84 ALA A C 1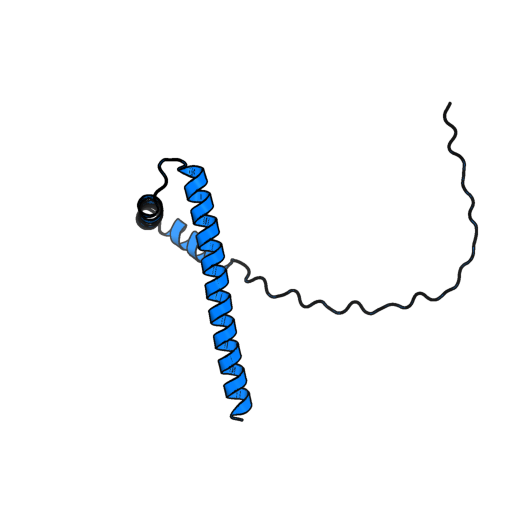
ATOM 684 O O . ALA A 1 84 ? -27.447 26.952 9.562 1.00 44.25 84 ALA A O 1
ATOM 685 N N . LYS A 1 85 ? -26.222 28.292 10.896 1.00 42.94 85 LYS A N 1
ATOM 686 C CA . LYS A 1 85 ? -27.365 28.991 11.477 1.00 42.94 85 LYS A CA 1
ATOM 687 C C . LYS A 1 85 ? -28.006 29.745 10.314 1.00 42.94 85 LYS A C 1
ATOM 689 O O . LYS A 1 85 ? -27.374 30.632 9.749 1.00 42.94 85 LYS A O 1
ATOM 694 N N . LYS A 1 86 ? -29.220 29.344 9.930 1.00 40.19 86 LYS A N 1
ATOM 695 C CA . LYS A 1 86 ? -30.077 30.120 9.035 1.00 40.19 86 LYS A CA 1
ATOM 696 C C . LYS A 1 86 ? -30.245 31.493 9.680 1.00 40.19 86 LYS A C 1
ATOM 698 O O . LYS A 1 86 ? -30.932 31.607 10.692 1.00 40.19 86 LYS A O 1
ATOM 703 N N . HIS A 1 87 ? -29.565 32.500 9.150 1.00 39.69 87 HIS A N 1
ATOM 704 C CA . HIS A 1 87 ? -29.893 33.879 9.458 1.00 39.69 87 HIS A CA 1
ATOM 705 C C . HIS A 1 87 ? -31.052 34.242 8.529 1.00 39.69 87 HIS A C 1
ATOM 707 O O . HIS A 1 87 ? -30.902 34.202 7.309 1.00 39.69 87 HIS A O 1
ATOM 713 N N . ASN A 1 88 ? -32.233 34.454 9.111 1.00 36.22 88 ASN A N 1
ATOM 714 C CA . ASN A 1 88 ? -33.382 35.016 8.406 1.00 36.22 88 ASN A CA 1
ATOM 715 C C . ASN A 1 88 ? -32.968 36.361 7.789 1.00 36.22 88 ASN A C 1
ATOM 717 O O . ASN A 1 88 ? -32.408 37.181 8.518 1.00 36.22 88 ASN A O 1
ATOM 721 N N . PRO A 1 89 ? -33.253 36.626 6.506 1.00 42.38 89 PRO A N 1
ATOM 722 C CA . PRO A 1 89 ? -33.171 37.979 5.989 1.00 42.38 89 PRO A CA 1
ATOM 723 C C . PRO A 1 89 ? -34.385 38.771 6.494 1.00 42.38 89 PRO A C 1
ATOM 725 O O . PRO A 1 89 ? -35.529 38.455 6.168 1.00 42.38 89 PRO A O 1
ATOM 728 N N . THR A 1 90 ? -34.131 39.777 7.328 1.00 37.06 90 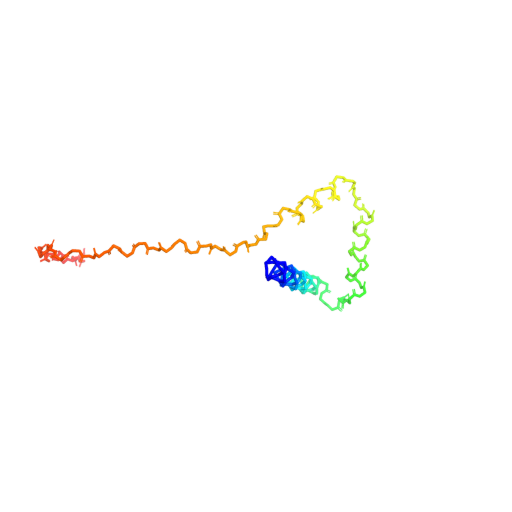THR A N 1
ATOM 729 C CA . THR A 1 90 ? -35.106 40.820 7.670 1.00 37.06 90 THR A CA 1
ATOM 730 C C . THR A 1 90 ? -35.383 41.662 6.414 1.00 37.06 90 THR A C 1
ATOM 732 O O . THR A 1 90 ? -34.423 42.079 5.763 1.00 37.06 90 THR A O 1
ATOM 735 N N . PRO A 1 91 ? -36.651 41.909 6.039 1.00 45.78 91 PRO A N 1
ATOM 736 C CA . PRO A 1 91 ? -36.993 42.660 4.841 1.00 45.78 91 PRO A CA 1
ATOM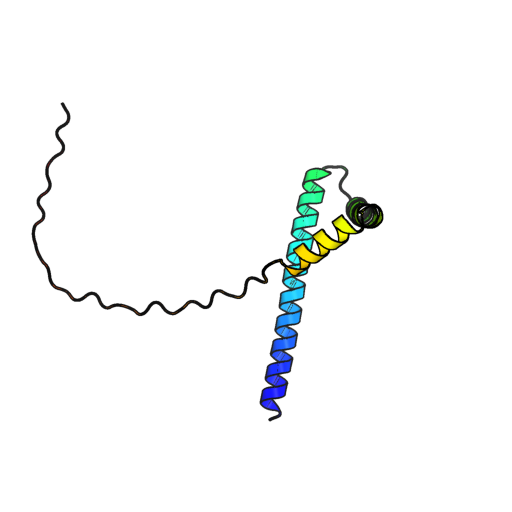 737 C C . PRO A 1 91 ? -37.134 44.139 5.185 1.00 45.78 91 PRO A C 1
ATOM 739 O O . PRO A 1 91 ? -38.188 44.549 5.642 1.00 45.78 91 PRO A O 1
ATOM 742 N N . GLU A 1 92 ? -36.096 44.941 4.971 1.00 41.91 92 GLU A N 1
ATOM 743 C CA . GLU A 1 92 ? -36.246 46.399 4.906 1.00 41.91 92 GLU A CA 1
ATOM 744 C C . GLU A 1 92 ? -34.957 47.032 4.383 1.00 41.91 92 GLU A C 1
ATOM 746 O O . GLU A 1 92 ? -33.976 47.156 5.109 1.00 41.91 92 GLU A O 1
ATOM 751 N N . GLN A 1 93 ? -34.957 47.374 3.092 1.00 44.28 93 GLN A N 1
ATOM 752 C CA . GLN A 1 93 ? -34.465 48.647 2.552 1.00 44.28 93 GLN A CA 1
ATOM 753 C C . GLN A 1 93 ? -34.625 48.634 1.027 1.00 44.28 93 GLN A C 1
ATOM 755 O O . GLN A 1 93 ? -33.741 48.284 0.251 1.00 44.28 93 GLN A O 1
ATOM 760 N N . ILE A 1 94 ? -35.836 49.012 0.621 1.00 40.19 94 ILE A N 1
ATOM 761 C CA . ILE A 1 94 ? -36.130 49.629 -0.669 1.00 40.19 94 ILE A CA 1
ATOM 762 C C . ILE A 1 94 ? -35.273 50.898 -0.767 1.00 40.19 94 ILE A C 1
ATOM 764 O O . ILE A 1 94 ? -35.359 51.756 0.110 1.00 40.19 94 ILE A O 1
ATOM 768 N N . GLY A 1 95 ? -34.477 51.048 -1.826 1.00 33.44 95 GLY A N 1
ATOM 769 C CA . GLY A 1 95 ? -33.741 52.293 -2.026 1.00 33.44 95 GLY A CA 1
ATOM 770 C C . GLY A 1 95 ? -32.802 52.319 -3.224 1.00 33.44 95 GLY A C 1
ATOM 771 O O . GLY A 1 95 ? -31.607 52.142 -3.057 1.00 33.44 95 GLY A O 1
ATOM 772 N N . LYS A 1 96 ? -33.369 52.680 -4.382 1.00 41.94 96 LYS A N 1
ATOM 773 C CA . LYS A 1 96 ? -32.721 53.357 -5.524 1.00 41.94 96 LYS A CA 1
ATOM 774 C C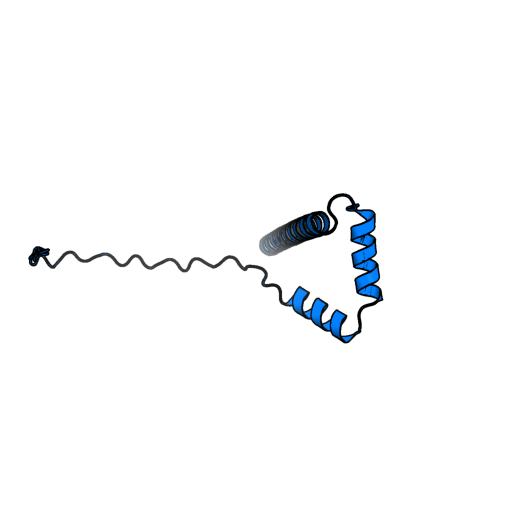 . LYS A 1 96 ? -31.806 52.511 -6.420 1.00 41.94 96 LYS A C 1
ATOM 776 O O . LYS A 1 96 ? -30.606 52.388 -6.214 1.00 41.94 96 LYS A O 1
ATOM 781 N N . ALA A 1 97 ? -32.413 52.022 -7.500 1.00 41.91 97 ALA A N 1
ATOM 782 C CA . ALA A 1 97 ? -31.715 51.755 -8.746 1.00 41.91 97 ALA A CA 1
ATOM 783 C C . ALA A 1 97 ? -31.381 53.098 -9.420 1.00 41.91 97 ALA A C 1
ATOM 785 O O . ALA A 1 97 ? -32.282 53.802 -9.869 1.00 41.91 97 ALA A O 1
ATOM 786 N N . GLU A 1 98 ? -30.099 53.435 -9.492 1.00 40.81 98 GLU A N 1
ATOM 787 C CA . GLU A 1 98 ? -29.549 54.367 -10.477 1.00 40.81 98 GLU A CA 1
ATOM 788 C C . GLU A 1 98 ? -28.456 53.608 -11.229 1.00 40.81 98 GLU A C 1
ATOM 790 O O . GLU A 1 98 ? -27.462 53.175 -10.650 1.00 40.81 98 GLU A O 1
ATOM 795 N N . ILE A 1 99 ? -28.703 53.371 -12.514 1.00 48.94 99 ILE A N 1
ATOM 796 C CA . ILE A 1 99 ? -27.774 52.747 -13.455 1.00 48.94 99 ILE A CA 1
ATOM 797 C C . ILE A 1 99 ? -27.081 53.898 -14.194 1.00 48.94 99 ILE A C 1
ATOM 799 O O . ILE A 1 99 ? -27.776 54.621 -14.909 1.00 48.94 99 ILE A O 1
ATOM 803 N N . PRO A 1 100 ? -25.754 54.085 -14.094 1.00 44.31 100 PRO A N 1
ATOM 804 C CA . PRO A 1 100 ? -25.032 54.926 -15.033 1.00 44.31 100 PRO A CA 1
ATOM 805 C C . PRO A 1 100 ? -24.649 54.091 -16.257 1.00 44.31 100 PRO A C 1
ATOM 807 O O . PRO A 1 100 ? -23.958 53.076 -16.161 1.00 44.31 100 PRO A O 1
ATOM 810 N N . VAL A 1 101 ? -25.155 54.537 -17.401 1.00 46.00 101 VAL A N 1
ATOM 811 C CA . VAL A 1 101 ? -24.875 54.053 -18.753 1.00 46.00 101 VAL A CA 1
ATOM 812 C C . VAL A 1 101 ? -23.375 54.173 -19.043 1.00 46.00 101 VAL A C 1
ATOM 814 O O . VAL A 1 101 ? -22.773 55.215 -18.794 1.00 46.00 101 VAL A O 1
ATOM 817 N N . HIS A 1 102 ? -22.770 53.102 -19.557 1.00 41.91 102 HIS A N 1
ATOM 818 C CA . HIS A 1 102 ? -21.379 53.100 -20.000 1.00 41.91 102 HIS A CA 1
ATOM 819 C C . HIS A 1 102 ? -21.324 53.653 -21.430 1.00 41.91 102 HIS A C 1
ATOM 821 O O . HIS A 1 102 ? -21.767 52.986 -22.364 1.00 41.91 102 HIS A O 1
ATOM 827 N N . ASP A 1 103 ? -20.805 54.870 -21.589 1.00 45.66 103 ASP A N 1
ATOM 828 C CA . ASP A 1 103 ? -20.432 55.419 -22.894 1.00 45.66 103 ASP A CA 1
ATOM 829 C C . ASP A 1 103 ? -19.157 54.724 -23.395 1.00 45.66 103 ASP A C 1
ATOM 831 O O . ASP A 1 103 ? -18.177 54.562 -22.657 1.00 45.66 103 ASP A O 1
ATOM 835 N N . HIS A 1 104 ? -19.186 54.317 -24.661 1.00 41.72 104 HIS A N 1
ATOM 836 C CA . HIS A 1 104 ? -18.016 53.978 -25.458 1.00 41.72 104 HIS A CA 1
ATOM 837 C C . HIS A 1 104 ? -17.986 54.946 -26.633 1.00 41.72 104 HIS A C 1
ATOM 839 O O . HIS A 1 104 ? -18.831 54.855 -27.524 1.00 41.72 104 HIS A O 1
ATOM 845 N N . HIS A 1 105 ? -16.993 55.833 -26.640 1.00 49.59 105 HIS A N 1
ATOM 846 C CA . HIS A 1 105 ? -16.522 56.470 -27.858 1.00 49.59 105 HIS A CA 1
ATOM 847 C C . HIS A 1 105 ? -15.011 56.662 -27.823 1.00 49.59 105 HIS A C 1
ATOM 849 O O . HIS A 1 105 ? -14.482 56.956 -26.726 1.00 49.59 105 HIS A O 1
#

Foldseek 3Di:
DVVVVVVVVVVVVVVVVVVVVVVVVVVVVVLVVQCVVCPPNDDPVVVVVCVVVCVVPDDPVVVVVVVVVVVPPDPPPPPPPPPDPPDDDDDDDDDDDDDDDDDDD

Secondary structure (DSSP, 8-state):
-HHHHHHHHHHHHHHHHHHHHHHHHHHHHHHHHHHHHHGGG--HHHHHHHHHHHHHHS-HHHHHHHHHHHHHS-------------------------PPP----